Protein AF-A0A174SPV6-F1 (afdb_monomer)

Foldseek 3Di:
DDDDDDDDDPPPPVVVVVVVVVPPPPPPPPPPPDDDDDWQKKKQFPALPLQSLFDAPVCQVFARKIWSDDDAAQTKIWIATQVLLVVLVQWHWDDPDPTIIHIAGPPDGSVVRNVCGSVDPSSVSSSVGTDMDGGDD

pLDDT: mean 79.37, std 22.98, range [33.5, 97.88]

Structure (mmCIF, N/CA/C/O backbone):
data_AF-A0A174SPV6-F1
#
_entry.id   AF-A0A174SPV6-F1
#
loop_
_atom_site.group_PDB
_atom_site.id
_atom_site.type_symbol
_atom_site.label_atom_id
_atom_site.label_alt_id
_atom_site.label_comp_id
_atom_site.label_asym_id
_atom_site.label_entity_id
_atom_site.label_seq_id
_atom_site.pdbx_PDB_ins_code
_atom_site.Cartn_x
_atom_site.Cartn_y
_atom_site.Cartn_z
_atom_site.occupancy
_atom_site.B_iso_or_equiv
_atom_site.auth_seq_id
_atom_site.auth_comp_id
_atom_site.auth_asym_id
_atom_site.auth_atom_id
_atom_site.pdbx_PDB_model_num
ATOM 1 N N . MET A 1 1 ? -43.008 -19.917 37.309 1.00 35.78 1 MET A N 1
ATOM 2 C CA . MET A 1 1 ? -42.330 -20.815 36.357 1.00 35.78 1 MET A CA 1
ATOM 3 C C . MET A 1 1 ? -41.195 -20.014 35.744 1.00 35.78 1 MET A C 1
ATOM 5 O O . MET A 1 1 ? -41.454 -19.184 34.884 1.00 35.78 1 MET A O 1
ATOM 9 N N . ASP A 1 2 ? -39.988 -20.184 36.277 1.00 43.25 2 ASP A N 1
ATOM 10 C CA . ASP A 1 2 ? -38.737 -19.740 35.655 1.00 43.25 2 ASP A CA 1
ATOM 11 C C . ASP A 1 2 ? -38.453 -20.572 34.401 1.00 43.25 2 ASP A C 1
ATOM 13 O O . ASP A 1 2 ? -38.739 -21.761 34.437 1.00 43.25 2 ASP A O 1
ATOM 17 N N . PHE A 1 3 ? -37.873 -19.975 33.351 1.00 35.34 3 PHE A N 1
ATOM 18 C CA . PHE A 1 3 ? -36.786 -20.541 32.531 1.00 35.34 3 PHE A CA 1
ATOM 19 C C . PHE A 1 3 ? -36.099 -19.428 31.710 1.00 35.34 3 PHE A C 1
ATOM 21 O O . PHE A 1 3 ? -36.697 -18.428 31.323 1.00 35.34 3 PHE A O 1
ATOM 28 N N . VAL A 1 4 ? -34.800 -19.628 31.517 1.00 35.41 4 VAL A N 1
ATOM 29 C CA . VAL A 1 4 ? -33.732 -18.716 31.093 1.00 35.41 4 VAL A CA 1
ATOM 30 C C . VAL A 1 4 ? -33.517 -18.774 29.566 1.00 35.41 4 VAL A C 1
ATOM 32 O O . VAL A 1 4 ? -33.763 -19.817 28.972 1.00 35.41 4 VAL A O 1
ATOM 35 N N . ALA A 1 5 ? -32.938 -17.707 28.989 1.00 37.31 5 ALA A N 1
ATOM 36 C CA . ALA A 1 5 ? -31.886 -17.710 27.945 1.00 37.31 5 ALA A CA 1
ATOM 37 C C . ALA A 1 5 ? -32.165 -16.996 26.597 1.00 37.31 5 ALA A C 1
ATOM 39 O O . ALA A 1 5 ? -33.020 -17.386 25.814 1.00 37.31 5 ALA A O 1
ATOM 40 N N . ALA A 1 6 ? -31.239 -16.064 26.316 1.00 33.50 6 ALA A N 1
ATOM 41 C CA . ALA A 1 6 ? -30.553 -15.803 25.044 1.00 33.50 6 ALA A CA 1
ATOM 42 C C . ALA A 1 6 ? -31.242 -14.999 23.923 1.00 33.50 6 ALA A C 1
ATOM 44 O O . ALA A 1 6 ? -32.266 -15.380 23.374 1.00 33.50 6 ALA A O 1
ATOM 45 N N . GLY A 1 7 ? -30.519 -13.974 23.449 1.00 33.62 7 GLY A N 1
ATOM 46 C CA . GLY A 1 7 ? -30.455 -13.699 22.010 1.00 33.62 7 GLY A CA 1
ATOM 47 C C . GLY A 1 7 ? -30.586 -12.239 21.599 1.00 33.62 7 GLY A C 1
ATOM 48 O O . GLY A 1 7 ? -31.667 -11.767 21.280 1.00 33.62 7 GLY A O 1
ATOM 49 N N . ILE A 1 8 ? -29.453 -11.546 21.525 1.00 42.06 8 ILE A N 1
ATOM 50 C CA . ILE A 1 8 ? -29.272 -10.265 20.833 1.00 42.06 8 ILE A CA 1
ATOM 51 C C . ILE A 1 8 ? -29.732 -10.405 19.369 1.00 42.06 8 ILE A C 1
ATOM 53 O O . ILE A 1 8 ? -29.097 -11.116 18.596 1.00 42.06 8 ILE A O 1
ATOM 57 N N . VAL A 1 9 ? -30.780 -9.686 18.955 1.00 40.69 9 VAL A N 1
ATOM 58 C CA . VAL A 1 9 ? -31.126 -9.497 17.531 1.00 40.69 9 VAL A CA 1
ATOM 59 C C . VAL A 1 9 ? -31.158 -7.999 17.223 1.00 40.69 9 VAL A C 1
ATOM 61 O O . VAL A 1 9 ? -32.195 -7.404 16.964 1.00 40.69 9 VAL A O 1
ATOM 64 N N . LEU A 1 10 ? -29.984 -7.365 17.272 1.00 44.09 10 LEU A N 1
ATOM 65 C CA . LEU A 1 10 ? -29.766 -6.005 16.747 1.00 44.09 10 LEU A CA 1
ATOM 66 C C . LEU A 1 10 ? -29.139 -6.014 15.337 1.00 44.09 10 LEU A C 1
ATOM 68 O O . LEU A 1 10 ? -28.939 -4.961 14.740 1.00 44.09 10 LEU A O 1
ATOM 72 N N . GLY A 1 11 ? -28.850 -7.195 14.779 1.00 39.53 11 GLY A N 1
ATOM 73 C CA . GLY A 1 11 ? -28.141 -7.345 13.502 1.00 39.53 11 GLY A CA 1
ATOM 74 C C . GLY A 1 11 ? -28.994 -7.190 12.237 1.00 39.53 11 GLY A C 1
ATOM 75 O O . GLY A 1 11 ? -28.439 -6.931 11.176 1.00 39.53 11 GLY A O 1
ATOM 76 N N . PHE A 1 12 ? -30.323 -7.313 12.322 1.00 40.47 12 PHE A N 1
ATOM 77 C CA . PHE A 1 12 ? -31.193 -7.258 11.135 1.00 40.47 12 PHE A CA 1
ATOM 78 C C . PHE A 1 12 ? -31.598 -5.830 10.736 1.00 40.47 12 PHE A C 1
ATOM 80 O O . PHE A 1 12 ? -31.671 -5.524 9.550 1.00 40.47 12 PHE A O 1
ATOM 87 N N . SER A 1 13 ? -31.802 -4.932 11.707 1.00 48.72 13 SER A N 1
ATOM 88 C CA . SER A 1 13 ? -32.371 -3.602 11.431 1.00 48.72 13 SER A CA 1
ATOM 89 C C . SER A 1 13 ? -31.374 -2.646 10.761 1.00 48.72 13 SER A C 1
ATOM 91 O O . SER A 1 13 ? -31.720 -1.915 9.838 1.00 48.72 13 SER A O 1
ATOM 93 N N . ILE A 1 14 ? -30.094 -2.707 11.145 1.00 43.97 14 ILE A N 1
ATOM 94 C CA . ILE A 1 14 ? -29.046 -1.915 10.483 1.00 43.97 14 ILE A CA 1
ATOM 95 C C . ILE A 1 14 ? -28.750 -2.411 9.062 1.00 43.97 14 ILE A C 1
ATOM 97 O O . ILE A 1 14 ? -28.439 -1.597 8.198 1.00 43.97 14 ILE A O 1
ATOM 101 N N . TYR A 1 15 ? -28.873 -3.715 8.790 1.00 48.28 15 TYR A N 1
ATOM 102 C CA . TYR A 1 15 ? -28.618 -4.258 7.454 1.00 48.28 15 TYR A CA 1
ATOM 103 C C . TYR A 1 15 ? -29.678 -3.783 6.454 1.00 48.28 15 TYR A C 1
ATOM 105 O O . TYR A 1 15 ? -29.330 -3.279 5.389 1.00 48.28 15 TYR A O 1
ATOM 113 N N . GLU A 1 16 ? -30.958 -3.849 6.829 1.00 51.03 16 GLU A N 1
ATOM 114 C CA . GLU A 1 16 ? -32.065 -3.344 6.006 1.00 51.03 16 GLU A CA 1
ATOM 115 C C . GLU A 1 16 ? -32.009 -1.803 5.860 1.00 51.03 16 GLU A C 1
ATOM 117 O O . GLU A 1 16 ? -32.197 -1.294 4.757 1.00 51.03 16 GLU A O 1
ATOM 122 N N . TYR A 1 17 ? -31.600 -1.057 6.903 1.00 47.22 17 TYR A N 1
ATOM 123 C CA . TYR A 1 17 ? -31.390 0.404 6.827 1.00 47.22 17 TYR A CA 1
ATOM 124 C C . TYR A 1 17 ? -30.312 0.820 5.806 1.00 47.22 17 TYR A C 1
ATOM 126 O O . TYR A 1 17 ? -30.450 1.837 5.122 1.00 47.22 17 TYR A O 1
ATOM 134 N N . TYR A 1 18 ? -29.230 0.044 5.681 1.00 51.91 18 TYR A N 1
ATOM 135 C CA . TYR A 1 18 ? -28.199 0.297 4.667 1.00 51.91 18 TYR A CA 1
ATOM 136 C C . TYR A 1 18 ? -28.595 -0.205 3.271 1.00 51.91 18 TYR A C 1
ATOM 138 O O . TYR A 1 18 ? -28.127 0.355 2.281 1.00 51.91 18 TYR A O 1
ATOM 146 N N . LYS A 1 19 ? -29.466 -1.213 3.171 1.00 49.50 19 LYS A N 1
ATOM 147 C CA . LYS A 1 19 ? -29.921 -1.794 1.899 1.00 49.50 19 LYS A CA 1
ATOM 148 C C . LYS A 1 19 ? -30.760 -0.806 1.083 1.00 49.50 19 LYS A C 1
ATOM 150 O O . LYS A 1 19 ? -30.472 -0.606 -0.097 1.00 49.50 19 LYS A O 1
ATOM 155 N N . ASP A 1 20 ? -31.692 -0.102 1.727 1.00 49.38 20 ASP A N 1
ATOM 156 C CA . ASP A 1 20 ? -32.533 0.910 1.067 1.00 49.38 20 ASP A CA 1
ATOM 157 C C . ASP A 1 20 ? -31.731 2.145 0.617 1.00 49.38 20 ASP A C 1
ATOM 159 O O . ASP A 1 20 ? -31.977 2.688 -0.459 1.00 49.38 20 ASP A O 1
ATOM 163 N N . LYS A 1 21 ? -30.682 2.542 1.357 1.00 48.88 21 LYS A N 1
ATOM 164 C CA . LYS A 1 21 ? -29.759 3.619 0.929 1.00 48.88 21 LYS A CA 1
ATOM 165 C C . LYS A 1 21 ? -28.845 3.242 -0.244 1.00 48.88 21 LYS A C 1
ATOM 167 O O . LYS A 1 21 ? -28.229 4.132 -0.832 1.00 48.88 21 LYS A O 1
ATOM 172 N N . ILE A 1 22 ? -28.724 1.955 -0.572 1.00 51.56 22 ILE A N 1
ATOM 173 C CA . ILE A 1 22 ? -27.903 1.460 -1.690 1.00 51.56 22 ILE A CA 1
ATOM 174 C C . ILE A 1 22 ? -28.761 1.189 -2.939 1.00 51.56 22 ILE A C 1
ATOM 176 O O . ILE A 1 22 ? -28.242 1.205 -4.058 1.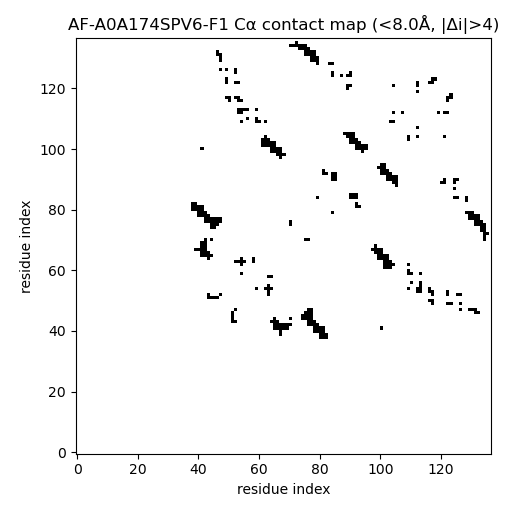00 51.56 22 ILE A O 1
ATOM 180 N N . HIS A 1 23 ? -30.075 1.003 -2.788 1.00 45.75 23 HIS A N 1
ATOM 181 C CA . HIS A 1 23 ? -30.954 0.653 -3.907 1.00 45.75 23 HIS A CA 1
ATOM 182 C C . HIS A 1 23 ? -31.418 1.837 -4.775 1.00 45.75 23 HIS A C 1
ATOM 184 O O . HIS A 1 23 ? -31.751 1.605 -5.932 1.00 45.75 23 HIS A O 1
ATOM 190 N N . ASP A 1 24 ? -31.356 3.089 -4.303 1.00 45.53 24 ASP A N 1
ATOM 191 C CA . ASP A 1 24 ? -31.894 4.243 -5.060 1.00 45.53 24 ASP A CA 1
ATOM 192 C 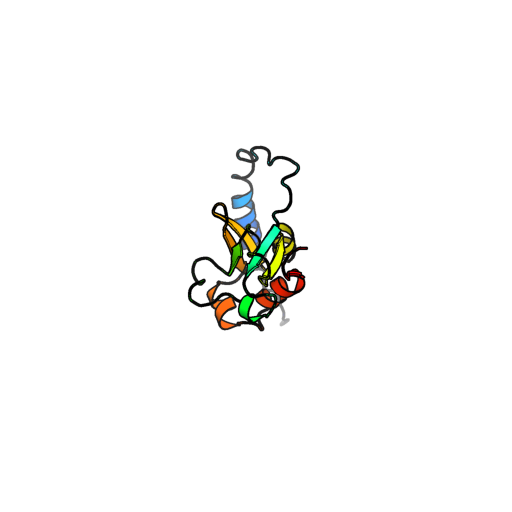C . ASP A 1 24 ? -30.831 5.195 -5.656 1.00 45.53 24 ASP A C 1
ATOM 194 O O . ASP A 1 24 ? -31.139 6.226 -6.247 1.00 45.53 24 ASP A O 1
ATOM 198 N N . ASN A 1 25 ? -29.539 4.854 -5.559 1.00 43.94 25 ASN A N 1
ATOM 199 C CA . ASN A 1 25 ? -28.455 5.599 -6.230 1.00 43.94 25 ASN A CA 1
ATOM 200 C C . ASN A 1 25 ? -27.668 4.766 -7.258 1.00 43.94 25 ASN A C 1
ATOM 202 O O . ASN A 1 25 ? -26.709 5.257 -7.860 1.00 43.94 25 ASN A O 1
ATOM 206 N N . THR A 1 26 ? -28.085 3.521 -7.497 1.00 43.91 26 THR A N 1
ATOM 207 C CA . THR A 1 26 ? -27.348 2.546 -8.311 1.00 43.91 26 THR A CA 1
ATOM 208 C C . THR A 1 26 ? -27.900 2.338 -9.723 1.00 43.91 26 THR A C 1
ATOM 210 O O . THR A 1 26 ? -27.254 1.629 -10.491 1.00 43.91 26 THR A O 1
ATOM 213 N N . GLN A 1 27 ? -29.006 2.978 -10.137 1.00 43.88 27 GLN A N 1
ATOM 214 C CA . GLN A 1 27 ? -29.618 2.688 -11.450 1.00 43.88 27 GLN A CA 1
ATOM 215 C C . GLN A 1 27 ? -29.461 3.761 -12.552 1.00 43.88 27 GLN A C 1
ATOM 217 O O . GLN A 1 27 ? -29.673 3.443 -13.718 1.00 43.88 27 GLN A O 1
ATOM 222 N N . THR A 1 28 ? -28.969 4.976 -12.272 1.00 39.62 28 THR A N 1
ATOM 223 C CA . THR A 1 28 ? -28.709 6.007 -13.320 1.00 39.62 28 THR A CA 1
ATOM 224 C C . THR A 1 28 ? -27.289 6.580 -13.340 1.00 39.62 28 THR A C 1
ATOM 226 O O . THR A 1 28 ? -27.008 7.550 -14.042 1.00 39.62 28 THR A O 1
ATOM 229 N N . LYS A 1 29 ? -26.335 5.924 -12.665 1.00 39.72 29 LYS A N 1
ATOM 230 C CA . LYS A 1 29 ? -24.891 6.147 -12.877 1.00 39.72 29 LYS A CA 1
ATOM 231 C C . LYS A 1 29 ? -24.101 4.842 -13.012 1.00 39.72 29 LYS A C 1
ATOM 233 O O . LYS A 1 29 ? -22.908 4.796 -12.732 1.00 39.72 29 LYS A O 1
ATOM 238 N N . ILE A 1 30 ? -24.733 3.788 -13.529 1.00 39.28 30 ILE A N 1
ATOM 239 C CA . ILE A 1 30 ? -24.010 2.706 -14.216 1.00 39.28 30 ILE A CA 1
ATOM 240 C C . ILE A 1 30 ? -23.750 3.217 -15.641 1.00 39.28 30 ILE A C 1
ATOM 242 O O . ILE A 1 30 ? -24.282 2.722 -16.630 1.00 39.28 30 ILE A O 1
ATOM 246 N N . LEU A 1 31 ? -22.962 4.289 -15.746 1.00 37.03 31 LEU A N 1
ATOM 247 C CA . LEU A 1 31 ? -22.356 4.684 -17.008 1.00 37.03 31 LEU A CA 1
ATOM 248 C C . LEU A 1 31 ? -21.299 3.617 -17.289 1.00 37.03 31 LEU A C 1
ATOM 250 O O . LEU A 1 31 ? -20.202 3.686 -16.740 1.00 37.03 31 LEU A O 1
ATOM 254 N N . SER A 1 32 ? -21.711 2.574 -18.014 1.00 39.84 32 SER A N 1
ATOM 255 C CA . SER A 1 32 ? -20.897 1.521 -18.630 1.00 39.84 32 SER A CA 1
ATOM 256 C C . SER A 1 32 ? -19.413 1.582 -18.245 1.00 39.84 32 SER A C 1
ATOM 258 O O . SER A 1 32 ? -18.615 2.225 -18.932 1.00 39.84 32 SER A O 1
ATOM 260 N N . LEU A 1 33 ? -19.029 0.924 -17.143 1.00 43.34 33 LEU A N 1
ATOM 261 C CA . LEU A 1 33 ? -17.615 0.681 -16.865 1.00 43.34 33 LEU A CA 1
ATOM 262 C C . LEU A 1 33 ? -17.059 -0.055 -18.089 1.00 43.34 33 LEU A C 1
ATOM 264 O O . LEU A 1 33 ? -17.579 -1.129 -18.410 1.00 43.34 33 LEU A O 1
ATOM 268 N N . PRO A 1 34 ? -16.062 0.494 -18.806 1.00 37.28 34 PRO A N 1
ATOM 269 C CA . PRO A 1 34 ? -15.516 -0.191 -19.958 1.00 37.28 34 PRO A CA 1
ATOM 270 C C . PRO A 1 34 ? -15.006 -1.555 -19.499 1.00 37.28 34 PRO A C 1
ATOM 272 O O . PRO A 1 34 ? -14.102 -1.671 -18.666 1.00 37.28 34 PRO A O 1
ATOM 275 N N . ARG A 1 35 ? -15.657 -2.592 -20.030 1.00 45.84 35 ARG A N 1
ATOM 276 C CA . ARG A 1 35 ? -15.229 -3.983 -19.985 1.00 45.84 35 ARG A CA 1
ATOM 277 C C . ARG A 1 35 ? -13.773 -3.992 -20.465 1.00 45.84 35 ARG A C 1
ATOM 279 O O . ARG A 1 35 ? -13.518 -3.652 -21.613 1.00 45.84 35 ARG A O 1
ATOM 286 N N . ASN A 1 36 ? -12.857 -4.369 -19.564 1.00 43.91 36 ASN A N 1
ATOM 287 C CA . ASN A 1 36 ? -11.401 -4.473 -19.752 1.00 43.91 36 ASN A CA 1
ATOM 288 C C . ASN A 1 36 ? -10.553 -3.215 -19.428 1.00 43.91 36 ASN A C 1
ATOM 290 O O . ASN A 1 36 ? -9.737 -2.771 -20.235 1.00 43.91 36 ASN A O 1
ATOM 294 N N . LYS A 1 37 ? -10.667 -2.657 -18.210 1.00 55.41 37 LYS A N 1
ATOM 295 C CA . LYS A 1 37 ? -9.538 -1.884 -17.655 1.00 55.41 37 LYS A CA 1
ATOM 296 C C . LYS A 1 37 ? -8.425 -2.865 -17.284 1.00 55.41 37 LYS A C 1
ATOM 298 O O . LYS A 1 37 ? -8.631 -3.721 -16.427 1.00 55.41 37 LYS A O 1
ATOM 303 N N . LYS A 1 38 ? -7.268 -2.744 -17.943 1.00 70.38 38 LYS A N 1
ATOM 304 C CA . LYS A 1 38 ? -6.048 -3.470 -17.567 1.00 70.38 38 LYS A CA 1
ATOM 305 C C . LYS A 1 38 ? -5.759 -3.203 -16.089 1.00 70.38 38 LYS A C 1
ATOM 307 O O . LYS A 1 38 ? -5.856 -2.060 -15.645 1.00 70.38 38 LYS A O 1
ATOM 312 N N . ASP A 1 39 ? -5.452 -4.261 -15.346 1.00 88.88 39 ASP A N 1
ATOM 313 C CA . ASP A 1 39 ? -5.094 -4.146 -13.937 1.00 88.88 39 ASP A CA 1
ATOM 314 C C . ASP A 1 39 ? -3.869 -3.234 -13.785 1.00 88.88 39 ASP A C 1
ATOM 316 O O . ASP A 1 39 ? -2.912 -3.331 -14.557 1.00 88.88 39 ASP A O 1
ATOM 320 N N . VAL A 1 40 ? -3.924 -2.303 -12.835 1.00 92.56 40 VAL A N 1
ATOM 321 C CA . VAL A 1 40 ? -2.907 -1.257 -12.699 1.00 92.56 40 VAL A CA 1
ATOM 322 C C . VAL A 1 40 ? -1.804 -1.778 -11.797 1.00 92.56 40 VAL A C 1
ATOM 324 O O . VAL A 1 40 ? -2.028 -1.990 -10.604 1.00 92.56 40 VAL A O 1
ATOM 327 N N . VAL A 1 41 ? -0.618 -1.972 -12.373 1.00 95.38 41 VAL A N 1
ATOM 328 C CA . VAL A 1 41 ? 0.597 -2.317 -11.628 1.00 95.38 41 VAL A CA 1
ATOM 329 C C . VAL A 1 41 ? 1.051 -1.108 -10.820 1.00 95.38 41 VAL A C 1
ATOM 331 O O . VAL A 1 41 ? 1.106 0.012 -11.330 1.00 95.38 41 VAL A O 1
ATOM 334 N N . ILE A 1 42 ? 1.374 -1.345 -9.555 1.00 97.00 42 ILE A N 1
ATOM 335 C CA . ILE A 1 42 ? 1.767 -0.315 -8.602 1.00 97.00 42 ILE A CA 1
ATOM 336 C C . ILE A 1 42 ? 3.000 -0.743 -7.811 1.00 97.00 42 ILE A C 1
ATOM 338 O O . ILE A 1 42 ? 3.216 -1.926 -7.541 1.00 97.00 42 ILE A O 1
ATOM 342 N N . TYR A 1 43 ? 3.786 0.245 -7.403 1.00 97.25 43 TYR A N 1
ATOM 343 C CA . TYR A 1 43 ? 5.091 0.082 -6.788 1.00 97.25 43 TYR A CA 1
ATOM 344 C C . TYR A 1 43 ? 5.152 0.828 -5.463 1.00 97.25 43 TYR A C 1
ATOM 346 O O . TYR A 1 43 ? 4.915 2.035 -5.393 1.00 97.25 43 TYR A O 1
ATOM 354 N N . ARG A 1 44 ? 5.541 0.119 -4.409 1.00 97.06 44 ARG A N 1
ATOM 355 C CA . ARG A 1 44 ? 5.932 0.712 -3.135 1.00 97.06 44 ARG A CA 1
ATOM 356 C C . ARG A 1 44 ? 7.446 0.725 -3.041 1.00 97.06 44 ARG A C 1
ATOM 358 O O . ARG A 1 44 ? 8.084 -0.323 -2.962 1.00 97.06 44 ARG A O 1
ATOM 365 N N . TYR A 1 45 ? 8.026 1.916 -3.073 1.00 94.38 45 TYR A N 1
ATOM 366 C CA . TYR A 1 45 ? 9.476 2.086 -3.013 1.00 94.38 45 TYR A CA 1
ATOM 367 C C . TYR A 1 45 ? 10.035 1.671 -1.647 1.00 94.38 45 TYR A C 1
ATOM 369 O O . TYR A 1 45 ? 9.359 1.782 -0.625 1.00 94.38 45 TYR A O 1
ATOM 377 N N . GLY A 1 46 ? 11.282 1.194 -1.636 1.00 90.81 46 GLY A N 1
ATOM 378 C CA . GLY A 1 46 ? 11.976 0.736 -0.427 1.00 90.81 46 GLY A CA 1
ATOM 379 C C . GLY A 1 46 ? 11.940 -0.782 -0.214 1.00 90.81 46 GLY A C 1
ATOM 380 O O . GLY A 1 46 ? 12.583 -1.284 0.704 1.00 90.81 46 GLY A O 1
ATOM 381 N N . GLY A 1 47 ? 11.241 -1.536 -1.069 1.00 91.69 47 GLY A N 1
ATOM 382 C CA . GLY A 1 47 ? 11.188 -3.003 -1.019 1.00 91.69 47 GLY A CA 1
ATOM 383 C C . GLY A 1 47 ? 10.049 -3.563 -0.159 1.00 91.69 47 GLY A C 1
ATOM 384 O O . GLY A 1 47 ? 9.117 -2.855 0.207 1.00 91.69 47 GLY A O 1
ATOM 385 N N . THR A 1 48 ? 10.128 -4.856 0.165 1.00 94.00 48 THR A N 1
ATOM 386 C CA . THR A 1 48 ? 9.048 -5.651 0.789 1.00 94.00 48 THR A CA 1
ATOM 387 C C . THR A 1 48 ? 9.151 -5.781 2.314 1.00 94.00 48 THR A C 1
ATOM 389 O O . THR A 1 48 ? 8.438 -6.581 2.926 1.00 94.00 48 THR A O 1
ATOM 392 N N . ASN A 1 49 ? 10.030 -5.007 2.959 1.00 95.25 49 ASN A N 1
ATOM 393 C CA . ASN A 1 49 ? 10.132 -5.004 4.418 1.00 95.25 49 ASN A CA 1
ATOM 394 C C . ASN A 1 49 ? 8.797 -4.554 5.038 1.00 95.25 49 ASN A C 1
ATOM 396 O O . ASN A 1 49 ? 8.256 -3.539 4.598 1.00 95.25 49 ASN A O 1
ATOM 400 N N . PRO A 1 50 ? 8.280 -5.228 6.084 1.00 93.75 50 PRO A N 1
ATOM 401 C CA . PRO A 1 50 ? 6.986 -4.888 6.685 1.00 93.75 50 PRO A CA 1
ATOM 402 C C . PRO A 1 50 ? 6.845 -3.415 7.091 1.00 93.75 50 PRO A C 1
ATOM 404 O O . PRO A 1 50 ? 5.781 -2.830 6.903 1.00 93.75 50 PRO A O 1
ATOM 407 N N . GLY A 1 51 ? 7.924 -2.789 7.573 1.00 93.56 51 GLY A N 1
ATOM 408 C CA . GLY A 1 51 ? 7.937 -1.361 7.904 1.00 93.56 51 GLY A CA 1
ATOM 409 C C . GLY A 1 51 ? 7.643 -0.460 6.700 1.00 93.56 51 GLY A C 1
ATOM 410 O O . GLY A 1 51 ? 6.920 0.518 6.832 1.00 93.56 51 GLY A O 1
ATOM 411 N N . ASN A 1 52 ? 8.099 -0.838 5.501 1.00 95.12 52 ASN A N 1
ATOM 412 C CA . ASN A 1 52 ? 7.814 -0.104 4.262 1.00 95.12 52 ASN A CA 1
ATOM 413 C C . ASN A 1 52 ? 6.386 -0.336 3.753 1.00 95.12 52 ASN A C 1
ATOM 415 O O . ASN A 1 52 ? 5.887 0.454 2.953 1.00 95.12 52 ASN A O 1
ATOM 419 N N . LEU A 1 53 ? 5.731 -1.399 4.224 1.00 97.00 53 LEU A N 1
ATOM 420 C CA . LEU A 1 53 ? 4.345 -1.763 3.915 1.00 97.00 53 LEU A CA 1
ATOM 421 C C . LEU A 1 53 ? 3.372 -1.342 5.028 1.00 97.00 53 LEU A C 1
ATOM 423 O O . LEU A 1 53 ? 2.241 -1.819 5.083 1.00 97.00 53 LEU A O 1
ATOM 427 N N . THR A 1 54 ? 3.823 -0.475 5.934 1.00 97.00 54 THR A N 1
ATOM 428 C CA . THR A 1 54 ? 3.032 0.084 7.028 1.00 97.00 54 THR A CA 1
ATOM 429 C C . THR A 1 54 ? 2.976 1.604 6.850 1.00 97.00 54 THR A C 1
ATOM 431 O O . THR A 1 54 ? 4.024 2.20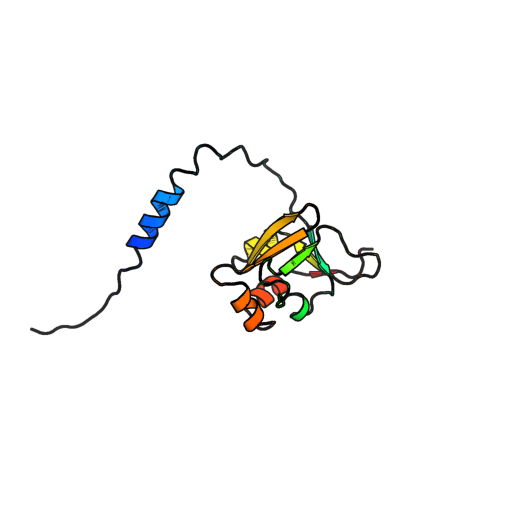8 6.607 1.00 97.00 54 THR A O 1
ATOM 434 N N . PRO A 1 55 ? 1.796 2.244 6.930 1.00 96.00 55 PRO A N 1
ATOM 435 C CA . PRO A 1 55 ? 1.710 3.699 6.937 1.00 96.00 55 PRO A CA 1
ATOM 436 C C . PRO A 1 55 ? 2.383 4.274 8.186 1.00 96.00 55 PRO A C 1
ATOM 438 O O . PRO A 1 55 ? 2.449 3.640 9.239 1.00 96.00 55 PRO A O 1
ATOM 441 N N . SER A 1 56 ? 2.873 5.498 8.059 1.00 95.38 56 SER A N 1
ATOM 442 C CA . SER A 1 56 ? 3.453 6.288 9.144 1.00 95.38 56 SER A CA 1
ATOM 443 C C . SER A 1 56 ? 2.586 7.514 9.428 1.00 95.38 56 SER A C 1
ATOM 445 O O . SER A 1 56 ? 1.606 7.755 8.732 1.00 95.38 56 SER A O 1
ATOM 447 N N . GLN A 1 57 ? 2.938 8.320 10.434 1.00 95.62 57 GLN A N 1
ATOM 448 C CA . GLN A 1 57 ? 2.099 9.455 10.836 1.00 95.62 57 GLN A CA 1
ATOM 449 C C . GLN A 1 57 ? 1.854 10.475 9.711 1.00 95.62 57 GLN A C 1
ATOM 451 O O . GLN A 1 57 ? 0.783 11.059 9.648 1.00 95.62 57 GLN A O 1
ATOM 456 N N . LYS A 1 58 ? 2.803 10.645 8.781 1.00 92.31 58 LYS A N 1
ATOM 457 C CA . LYS A 1 58 ? 2.629 11.514 7.599 1.00 92.31 58 LYS A CA 1
ATOM 458 C C . LYS A 1 58 ? 1.545 11.021 6.629 1.00 92.31 58 LYS A C 1
ATOM 460 O O . LYS A 1 58 ? 1.106 11.774 5.771 1.00 92.31 58 LYS A O 1
ATOM 465 N N . ASP A 1 59 ? 1.186 9.745 6.734 1.00 91.06 59 ASP A N 1
ATOM 466 C CA . ASP A 1 59 ? 0.242 9.049 5.870 1.00 91.06 59 ASP A CA 1
ATOM 467 C C . ASP A 1 59 ? -1.154 8.963 6.530 1.00 91.06 59 ASP A C 1
ATOM 469 O O . ASP A 1 59 ? -2.023 8.258 6.019 1.00 91.06 59 ASP A O 1
ATOM 473 N N . SER A 1 60 ? -1.388 9.638 7.670 1.00 90.88 60 SER A N 1
ATOM 474 C CA . SER A 1 60 ? -2.624 9.521 8.468 1.00 90.88 60 SER A CA 1
ATOM 475 C C . SER A 1 60 ? -3.892 9.865 7.692 1.00 90.88 60 SER A C 1
ATOM 477 O O . SER A 1 60 ? -4.937 9.261 7.935 1.00 90.88 60 SER A O 1
ATOM 479 N N . ASP A 1 61 ? -3.779 10.795 6.745 1.00 89.94 61 ASP A N 1
ATOM 480 C CA . ASP A 1 61 ? -4.921 11.355 6.022 1.00 89.94 61 ASP A CA 1
ATOM 481 C C . ASP A 1 61 ? -5.125 10.684 4.656 1.00 89.94 61 ASP A C 1
ATOM 483 O O . ASP A 1 61 ? -6.221 10.707 4.100 1.00 89.94 61 ASP A O 1
ATOM 487 N N . THR A 1 62 ? -4.073 10.069 4.106 1.00 88.00 62 THR A N 1
ATOM 488 C CA . THR A 1 62 ? -4.054 9.540 2.732 1.00 88.00 62 THR A CA 1
ATOM 489 C C . THR A 1 62 ? -3.885 8.027 2.650 1.00 88.00 62 THR A C 1
ATOM 491 O O . THR A 1 62 ? -4.198 7.438 1.616 1.00 88.00 62 THR A O 1
ATOM 494 N N . GLY A 1 63 ? -3.379 7.388 3.706 1.00 93.94 63 GLY A N 1
ATOM 495 C CA . GLY A 1 63 ? -3.027 5.972 3.723 1.00 93.94 63 GLY A CA 1
ATOM 496 C C . GLY A 1 63 ? -1.675 5.670 3.072 1.00 93.94 63 GLY A C 1
ATOM 497 O O . GLY A 1 63 ? -0.922 6.561 2.683 1.00 93.94 63 GLY A O 1
ATOM 498 N N . LEU A 1 64 ? -1.360 4.379 2.962 1.00 97.31 64 LEU A N 1
ATOM 499 C CA . LEU A 1 64 ? -0.077 3.892 2.464 1.00 97.31 64 LEU A CA 1
ATOM 500 C C . LEU A 1 64 ? 0.083 4.187 0.962 1.00 97.31 64 LEU A C 1
ATOM 502 O O . LEU A 1 64 ? -0.678 3.683 0.137 1.00 97.31 64 LEU A O 1
ATOM 506 N N . SER A 1 65 ? 1.111 4.964 0.616 1.00 97.00 65 SER A N 1
ATOM 507 C CA . SER A 1 65 ? 1.363 5.424 -0.755 1.00 97.00 65 SER A CA 1
ATOM 508 C C . SER A 1 65 ? 2.075 4.409 -1.647 1.00 97.00 65 SER A C 1
ATOM 510 O O . SER A 1 65 ? 3.169 3.930 -1.320 1.00 97.00 65 SER A O 1
ATOM 512 N N . PHE A 1 66 ? 1.524 4.213 -2.841 1.00 97.75 66 PHE A N 1
ATOM 513 C CA . PHE A 1 66 ? 2.126 3.513 -3.971 1.00 97.75 66 PHE A CA 1
ATOM 514 C C . PHE A 1 66 ? 2.233 4.440 -5.194 1.00 97.75 66 PHE A C 1
ATOM 516 O O . PHE A 1 66 ? 1.552 5.459 -5.299 1.00 97.75 66 PHE A O 1
ATOM 523 N N . SER A 1 67 ? 3.100 4.064 -6.131 1.00 96.56 67 SER A N 1
ATOM 524 C CA . SER A 1 67 ? 3.338 4.747 -7.404 1.00 96.56 67 SER A CA 1
ATOM 525 C C . SER A 1 67 ? 2.898 3.866 -8.571 1.00 96.56 67 SER A C 1
ATOM 527 O O . SER A 1 67 ? 3.121 2.662 -8.533 1.00 96.56 67 SER A O 1
ATOM 529 N N . THR A 1 68 ? 2.331 4.433 -9.636 1.00 95.19 68 THR A N 1
ATOM 530 C CA . THR A 1 68 ? 2.146 3.696 -10.909 1.00 95.19 68 THR A CA 1
ATOM 531 C C . THR A 1 68 ? 3.417 3.683 -11.766 1.00 95.19 68 THR A C 1
ATOM 533 O O . THR A 1 68 ? 3.513 2.935 -12.737 1.00 95.19 68 THR A O 1
ATOM 536 N N . ILE A 1 69 ? 4.411 4.495 -11.400 1.00 93.88 69 ILE A N 1
ATOM 537 C CA . ILE A 1 69 ? 5.714 4.572 -12.060 1.00 93.88 69 ILE A CA 1
ATOM 538 C C . ILE A 1 69 ? 6.671 3.588 -11.368 1.00 93.88 69 ILE A C 1
ATOM 540 O O . ILE A 1 69 ? 6.770 3.631 -10.134 1.00 93.88 69 ILE A O 1
ATOM 544 N N . PRO A 1 70 ? 7.381 2.720 -12.113 1.00 92.25 70 PRO A N 1
ATOM 545 C CA . PRO A 1 70 ? 8.409 1.860 -11.538 1.00 92.25 70 PRO A CA 1
ATOM 546 C C . PRO A 1 70 ? 9.579 2.693 -10.987 1.00 92.25 70 PRO A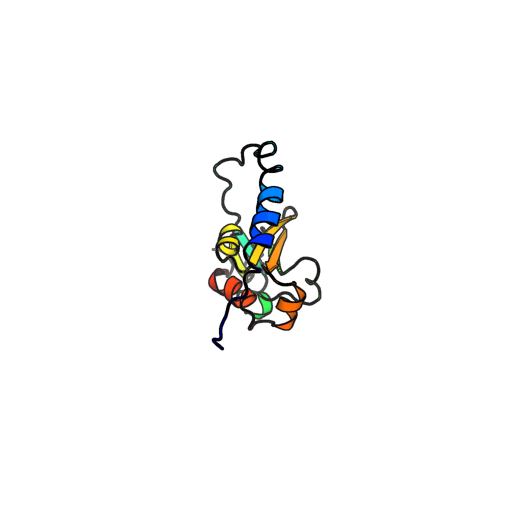 C 1
ATOM 548 O O . PRO A 1 70 ? 9.849 3.793 -11.480 1.00 92.25 70 PRO A O 1
ATOM 551 N N . PRO A 1 71 ? 10.318 2.194 -9.983 1.00 90.06 71 PRO A N 1
ATOM 552 C CA . PRO A 1 71 ? 11.533 2.865 -9.540 1.00 90.06 71 PRO A CA 1
ATOM 553 C C . PRO A 1 71 ? 12.553 2.991 -10.682 1.00 90.06 71 PRO A C 1
ATOM 555 O O . PRO A 1 71 ? 12.536 2.226 -11.644 1.00 90.06 71 PRO A O 1
ATOM 558 N N . ARG A 1 72 ? 13.491 3.938 -10.554 1.00 87.81 72 ARG A N 1
ATOM 559 C CA . ARG A 1 72 ? 14.648 4.023 -11.463 1.00 87.81 72 ARG A CA 1
ATOM 560 C C . ARG A 1 72 ? 15.456 2.717 -11.431 1.00 87.81 72 ARG A C 1
ATOM 562 O O . ARG A 1 72 ? 15.393 1.984 -10.443 1.00 87.81 72 ARG A O 1
ATOM 569 N N . MET A 1 73 ? 16.237 2.461 -12.484 1.00 81.75 73 MET A N 1
ATOM 570 C CA . MET A 1 73 ? 17.117 1.288 -12.586 1.00 81.75 73 MET A CA 1
ATOM 571 C C . MET A 1 73 ? 17.91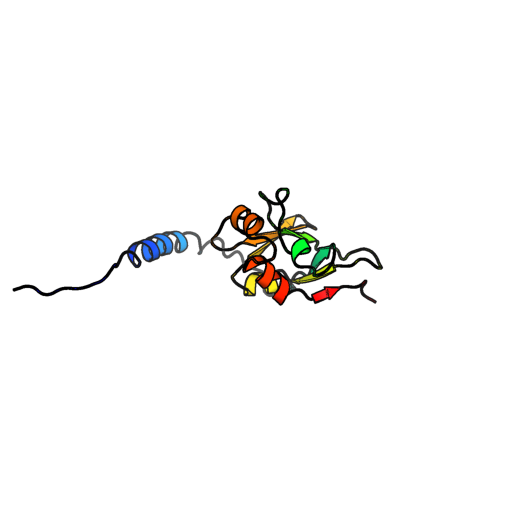8 1.058 -11.295 1.00 81.75 73 MET A C 1
ATOM 573 O O . MET A 1 73 ? 18.504 1.991 -10.746 1.00 81.75 73 MET A O 1
ATOM 577 N N . GLY A 1 74 ? 17.913 -0.185 -10.804 1.00 81.06 74 GLY A N 1
ATOM 578 C CA . GLY A 1 74 ? 18.559 -0.579 -9.545 1.00 81.06 74 GLY A CA 1
ATOM 579 C C . GLY A 1 74 ? 17.785 -0.222 -8.266 1.00 81.06 74 GLY A C 1
ATOM 580 O O . GLY A 1 74 ? 18.229 -0.550 -7.165 1.00 81.06 74 GLY A O 1
ATOM 581 N N . GLY A 1 75 ? 16.624 0.433 -8.376 1.00 87.88 75 GLY A N 1
ATOM 582 C CA . GLY A 1 75 ? 15.740 0.693 -7.245 1.00 87.88 75 GLY A CA 1
ATOM 583 C C . GLY A 1 75 ? 15.097 -0.585 -6.698 1.00 87.88 75 GLY A C 1
ATOM 584 O O . GLY A 1 75 ? 14.860 -1.546 -7.423 1.00 87.88 75 GLY A O 1
ATOM 585 N N . LYS A 1 76 ? 14.773 -0.593 -5.402 1.00 92.88 76 LYS A N 1
ATOM 586 C CA . LYS A 1 76 ? 14.036 -1.691 -4.759 1.00 92.88 76 LYS A CA 1
ATOM 587 C C . LYS A 1 76 ? 12.591 -1.284 -4.530 1.00 92.88 76 LYS A C 1
ATOM 589 O O . LYS A 1 76 ? 12.329 -0.212 -3.973 1.00 92.88 76 LYS A O 1
ATOM 594 N N . ALA A 1 77 ? 11.659 -2.157 -4.887 1.00 95.25 77 ALA A N 1
ATOM 595 C CA . ALA A 1 77 ? 10.245 -1.955 -4.606 1.00 95.25 77 ALA A CA 1
ATOM 596 C C . ALA A 1 77 ? 9.528 -3.252 -4.235 1.00 95.25 77 ALA A C 1
ATOM 598 O O . ALA A 1 77 ? 10.007 -4.358 -4.472 1.00 95.25 77 ALA A O 1
ATOM 599 N N . ALA A 1 78 ? 8.371 -3.088 -3.616 1.00 96.62 78 ALA A N 1
ATOM 600 C CA . ALA A 1 78 ? 7.307 -4.071 -3.621 1.00 96.62 78 ALA A CA 1
ATOM 601 C C . ALA A 1 78 ? 6.390 -3.756 -4.811 1.00 96.62 78 ALA A C 1
ATOM 603 O O . ALA A 1 78 ? 5.980 -2.606 -4.968 1.00 96.62 78 ALA A O 1
ATOM 604 N N . VAL A 1 79 ? 6.087 -4.748 -5.646 1.00 96.44 79 VAL A N 1
ATOM 605 C CA . VAL A 1 79 ? 5.185 -4.604 -6.795 1.00 96.44 79 VAL A CA 1
ATOM 606 C C . VAL A 1 79 ? 3.951 -5.479 -6.611 1.00 96.44 79 VAL A C 1
ATOM 608 O O . VAL A 1 79 ? 4.036 -6.607 -6.125 1.00 96.44 79 VAL A O 1
ATOM 611 N N . THR A 1 80 ? 2.793 -4.930 -6.958 1.00 96.81 80 THR A N 1
ATOM 612 C CA . THR A 1 80 ? 1.498 -5.620 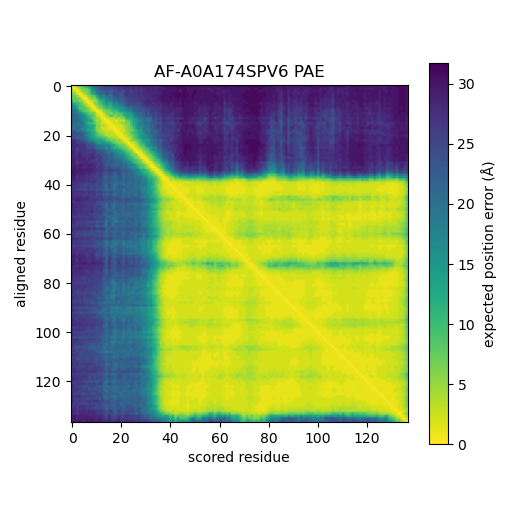-6.960 1.00 96.81 80 THR A CA 1
ATOM 613 C C . THR A 1 80 ? 0.552 -4.894 -7.916 1.00 96.81 80 THR A C 1
ATOM 615 O O . THR A 1 80 ? 0.992 -4.055 -8.705 1.00 96.81 80 THR A O 1
ATOM 618 N N . THR A 1 81 ? -0.742 -5.186 -7.851 1.00 96.50 81 THR A N 1
ATOM 619 C CA . THR A 1 81 ? -1.768 -4.446 -8.580 1.00 96.50 81 THR A CA 1
ATOM 620 C C . THR A 1 81 ? -2.873 -3.938 -7.661 1.00 96.50 81 THR A C 1
ATOM 622 O O . THR A 1 81 ? -3.108 -4.492 -6.582 1.00 96.50 81 THR A O 1
ATOM 625 N N . ILE A 1 82 ? -3.586 -2.894 -8.102 1.00 93.88 82 ILE A N 1
ATOM 626 C CA . ILE A 1 82 ? -4.741 -2.352 -7.366 1.00 93.88 82 ILE A CA 1
ATOM 627 C C . ILE A 1 82 ? -5.775 -3.454 -7.101 1.00 93.88 82 ILE A C 1
ATOM 629 O O . ILE A 1 82 ? -6.252 -3.602 -5.975 1.00 93.88 82 ILE A O 1
ATOM 633 N N . ASN A 1 83 ? -6.101 -4.266 -8.111 1.00 93.25 83 ASN A N 1
ATOM 634 C CA . ASN A 1 83 ? -7.090 -5.330 -7.959 1.00 93.25 83 ASN A CA 1
ATOM 635 C C . ASN A 1 83 ? -6.628 -6.416 -6.978 1.00 93.25 83 ASN A C 1
ATOM 637 O O . ASN A 1 83 ? -7.434 -6.922 -6.202 1.00 93.25 83 ASN A O 1
ATOM 641 N N . THR A 1 84 ? -5.340 -6.769 -6.985 1.00 94.12 84 THR A N 1
ATOM 642 C CA . THR A 1 84 ? -4.806 -7.792 -6.074 1.00 94.12 84 THR A CA 1
ATOM 643 C C . THR A 1 84 ? -4.896 -7.339 -4.617 1.00 94.12 84 THR A C 1
ATOM 645 O O . THR A 1 84 ? -5.336 -8.119 -3.774 1.00 94.12 84 THR A O 1
ATOM 648 N N . LEU A 1 85 ? -4.585 -6.070 -4.319 1.00 96.19 85 LEU A N 1
ATOM 649 C CA . LEU A 1 85 ? -4.804 -5.505 -2.982 1.00 96.19 85 LEU A CA 1
ATOM 650 C C . LEU A 1 85 ? -6.286 -5.519 -2.593 1.00 96.19 85 LEU A C 1
ATOM 652 O O . LEU A 1 85 ? -6.624 -5.968 -1.499 1.00 96.19 85 LEU A O 1
ATOM 656 N N . ASN A 1 86 ? -7.175 -5.100 -3.495 1.00 94.00 86 ASN A N 1
ATOM 657 C CA . ASN A 1 86 ? -8.614 -5.040 -3.216 1.00 94.00 86 ASN A CA 1
ATOM 658 C C . ASN A 1 86 ? -9.233 -6.422 -2.978 1.00 94.00 86 ASN A C 1
ATOM 660 O O . ASN A 1 86 ? -10.099 -6.570 -2.118 1.00 94.00 86 ASN A O 1
ATOM 664 N N . LYS A 1 87 ? -8.750 -7.456 -3.677 1.00 93.31 87 LYS A N 1
ATOM 665 C CA . LYS A 1 87 ? -9.175 -8.850 -3.477 1.00 93.31 87 LYS A CA 1
ATOM 666 C C . LYS A 1 87 ? -8.848 -9.401 -2.089 1.00 93.31 87 LYS A C 1
ATOM 668 O O . LYS A 1 87 ? -9.458 -10.389 -1.695 1.00 93.31 87 LYS A O 1
ATOM 673 N N . THR A 1 88 ? -7.931 -8.781 -1.340 1.00 91.00 88 THR A N 1
ATOM 674 C CA . THR A 1 88 ? -7.680 -9.181 0.054 1.00 91.00 88 THR A CA 1
ATOM 675 C C . THR A 1 88 ? -8.887 -8.921 0.957 1.00 91.00 88 THR A C 1
ATOM 677 O O . THR A 1 88 ? -9.030 -9.591 1.973 1.00 91.00 88 THR A O 1
ATOM 680 N N . GLY A 1 89 ? -9.719 -7.919 0.638 1.00 91.44 89 GLY A N 1
ATOM 681 C CA . GLY A 1 89 ? -10.816 -7.453 1.495 1.00 91.44 89 GLY A CA 1
ATOM 682 C C . GLY A 1 89 ? -10.375 -6.770 2.800 1.00 91.44 89 GLY A C 1
ATOM 683 O O . GLY A 1 89 ? -11.217 -6.279 3.547 1.00 91.44 89 GLY A O 1
ATOM 684 N N . ILE A 1 90 ? -9.068 -6.712 3.083 1.00 94.06 90 ILE A N 1
ATOM 685 C CA . ILE A 1 90 ? -8.494 -6.132 4.308 1.00 94.06 90 ILE A CA 1
ATOM 686 C C . ILE A 1 90 ? -8.053 -4.681 4.090 1.00 94.06 9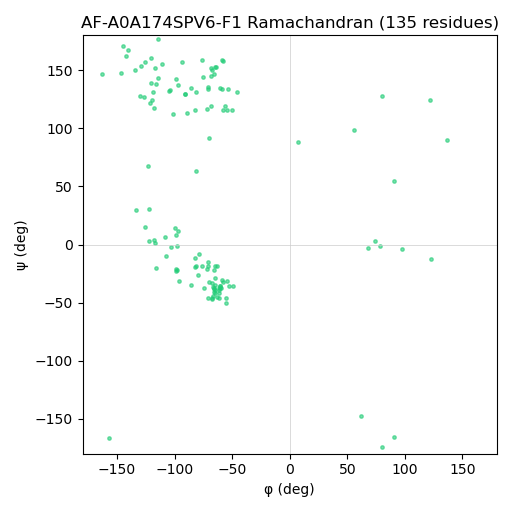0 ILE A C 1
ATOM 688 O O . ILE A 1 90 ? -8.095 -3.857 5.011 1.00 94.06 90 ILE A O 1
ATOM 692 N N . VAL A 1 91 ? -7.623 -4.368 2.870 1.00 94.94 91 VAL A N 1
ATOM 693 C CA . VAL A 1 91 ? -7.230 -3.029 2.434 1.00 94.94 91 VAL A CA 1
ATOM 694 C C . VAL A 1 91 ? -7.945 -2.670 1.139 1.00 94.94 91 VAL A C 1
ATOM 696 O O . VAL A 1 91 ? -8.315 -3.546 0.358 1.00 94.94 91 VAL A O 1
ATOM 699 N N . TYR A 1 92 ? -8.124 -1.373 0.922 1.00 95.44 92 TYR A N 1
ATOM 700 C CA . TYR A 1 92 ? -8.692 -0.822 -0.296 1.00 95.44 92 TYR A CA 1
ATOM 701 C C . TYR A 1 92 ? -7.695 0.141 -0.940 1.00 95.44 92 TYR A C 1
ATOM 703 O O . TYR A 1 92 ? -7.255 1.110 -0.326 1.00 95.44 92 TYR A O 1
ATOM 711 N N . ALA A 1 93 ? -7.328 -0.157 -2.177 1.00 95.50 93 ALA A N 1
ATOM 712 C CA . ALA A 1 93 ? -6.434 0.592 -3.031 1.00 95.50 93 ALA A CA 1
ATOM 713 C C . ALA A 1 93 ? -7.233 1.334 -4.107 1.00 95.50 93 ALA A C 1
ATOM 715 O O . ALA A 1 93 ? -8.073 0.749 -4.801 1.00 95.50 93 ALA A O 1
ATOM 716 N N . TYR A 1 94 ? -6.929 2.616 -4.280 1.00 92.62 94 TYR A N 1
ATOM 717 C CA . TYR A 1 94 ? -7.491 3.444 -5.339 1.00 92.62 94 TYR A CA 1
ATOM 718 C C . TYR A 1 94 ? -6.474 4.481 -5.807 1.00 92.62 94 TYR A C 1
ATOM 720 O O . TYR A 1 94 ? -5.636 4.966 -5.048 1.00 92.62 94 TYR A O 1
ATOM 728 N N . GLN A 1 95 ? -6.545 4.812 -7.091 1.00 91.81 95 GLN A N 1
ATOM 729 C CA . GLN A 1 95 ? -5.700 5.833 -7.685 1.00 91.81 95 GLN A CA 1
ATOM 730 C C . GLN A 1 95 ? -6.305 7.214 -7.421 1.00 91.81 95 GLN A C 1
ATOM 732 O O . GLN A 1 95 ? -7.402 7.502 -7.895 1.00 91.81 95 GLN A O 1
ATOM 737 N N . ASP A 1 96 ? -5.606 8.051 -6.657 1.00 87.44 96 ASP A N 1
ATOM 738 C CA . ASP A 1 96 ? -6.057 9.398 -6.282 1.00 87.44 96 ASP A CA 1
ATOM 739 C C . ASP A 1 96 ? -5.436 10.494 -7.169 1.00 87.44 96 ASP A C 1
ATOM 741 O O . ASP A 1 96 ? -6.006 11.574 -7.320 1.00 87.44 96 ASP A O 1
ATOM 745 N N . LYS A 1 97 ? -4.286 10.213 -7.799 1.00 90.50 97 LYS A N 1
ATOM 746 C CA . LYS A 1 97 ? -3.604 11.093 -8.759 1.00 90.50 97 LYS A CA 1
ATOM 747 C C . LYS A 1 97 ? -3.038 10.273 -9.914 1.00 90.50 97 LYS A C 1
ATOM 749 O O . LYS A 1 97 ? -2.901 9.055 -9.837 1.00 90.50 97 LYS A O 1
ATOM 754 N N . LEU A 1 98 ? -2.630 10.948 -10.988 1.00 89.25 98 LEU A N 1
ATOM 755 C CA . LEU A 1 98 ? -2.112 10.305 -12.205 1.00 89.25 98 LEU A CA 1
ATOM 756 C C . LEU A 1 98 ? -1.021 9.252 -11.936 1.00 89.25 98 LEU A C 1
ATOM 758 O O . LEU A 1 98 ? -0.971 8.228 -12.612 1.00 89.25 98 LEU A O 1
ATOM 762 N N . THR A 1 99 ? -0.171 9.488 -10.938 1.00 92.88 99 THR A N 1
ATOM 763 C CA . THR A 1 99 ? 0.954 8.605 -10.612 1.00 92.88 99 THR A CA 1
ATOM 764 C C . THR A 1 99 ? 0.935 8.083 -9.181 1.00 92.88 99 THR A C 1
ATOM 766 O O . THR A 1 99 ? 1.877 7.406 -8.781 1.00 92.88 99 THR A O 1
ATOM 769 N N 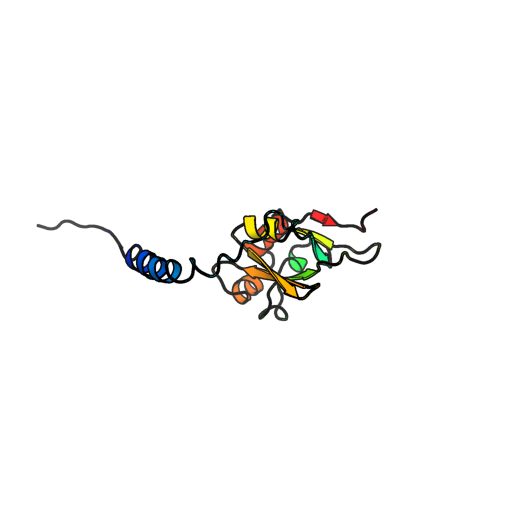. HIS A 1 100 ? -0.096 8.410 -8.399 1.00 94.94 100 HIS A N 1
ATOM 770 C CA . HIS A 1 100 ? -0.178 8.086 -6.976 1.00 94.94 100 HIS A CA 1
ATOM 771 C C . HIS A 1 100 ? -1.404 7.218 -6.699 1.00 94.94 100 HIS A C 1
ATOM 773 O O . HIS A 1 100 ? -2.473 7.407 -7.281 1.00 94.94 100 HIS A O 1
ATOM 779 N N . VAL A 1 101 ? -1.208 6.231 -5.834 1.00 96.19 101 VAL A N 1
ATOM 780 C CA . VAL A 1 101 ? -2.233 5.293 -5.393 1.00 96.19 101 VAL A CA 1
ATOM 781 C C . VAL A 1 101 ? -2.201 5.254 -3.877 1.00 96.19 101 VAL A C 1
ATOM 783 O O . VAL A 1 101 ? -1.150 5.027 -3.277 1.00 96.19 101 VAL A O 1
ATOM 786 N N . SER A 1 102 ? -3.366 5.448 -3.275 1.00 96.25 102 SER A N 1
ATOM 787 C CA . SER A 1 102 ? -3.571 5.353 -1.837 1.00 96.25 102 SER A CA 1
ATOM 788 C C . SER A 1 102 ? -4.107 3.980 -1.473 1.00 96.25 102 SER A C 1
ATOM 790 O O . SER A 1 102 ? -5.010 3.462 -2.132 1.00 96.25 102 SER A O 1
ATOM 792 N N . VAL A 1 103 ? -3.568 3.406 -0.398 1.00 97.69 103 VAL A N 1
ATOM 793 C CA . VAL A 1 103 ? -4.056 2.165 0.204 1.00 97.69 103 VAL A CA 1
ATOM 794 C C . VAL A 1 103 ? -4.512 2.451 1.627 1.00 97.69 103 VAL A C 1
ATOM 796 O O . VAL A 1 103 ? -3.718 2.845 2.484 1.00 97.69 103 VAL A O 1
ATOM 799 N N . VAL A 1 104 ? -5.797 2.235 1.884 1.00 97.31 104 VAL A N 1
ATOM 800 C CA . VAL A 1 104 ? -6.449 2.512 3.169 1.00 97.31 104 VAL A CA 1
ATOM 801 C C . VAL A 1 104 ? -6.969 1.219 3.802 1.00 97.31 104 VAL A C 1
ATOM 803 O O . VAL A 1 104 ? -7.262 0.255 3.088 1.00 97.31 104 VAL A O 1
ATOM 806 N N . PRO A 1 105 ? -7.068 1.140 5.138 1.00 95.00 105 PRO A N 1
ATOM 807 C CA . PRO A 1 105 ? -7.572 -0.054 5.796 1.00 95.00 105 PRO A CA 1
ATOM 808 C C . PRO A 1 105 ? -9.094 -0.163 5.656 1.00 95.00 105 PRO A C 1
ATOM 810 O O . PRO A 1 105 ? -9.811 0.831 5.742 1.00 95.00 105 PRO A O 1
ATOM 813 N N . VAL A 1 106 ? -9.602 -1.387 5.510 1.00 92.75 106 VAL A N 1
ATOM 814 C CA . VAL A 1 106 ? -11.044 -1.658 5.562 1.00 92.75 106 VAL A CA 1
ATOM 815 C C . VAL A 1 106 ? -11.473 -1.849 7.023 1.00 92.75 106 VAL A C 1
ATOM 817 O O . VAL A 1 106 ? -10.798 -2.528 7.811 1.00 92.75 106 VAL A O 1
ATOM 820 N N . GLY A 1 107 ? -12.589 -1.215 7.396 1.00 88.88 107 GLY A N 1
ATOM 821 C CA . GLY A 1 107 ? -13.273 -1.405 8.681 1.00 88.88 107 GLY A CA 1
ATOM 822 C C . GLY A 1 107 ? -12.610 -0.785 9.919 1.00 88.88 107 GLY A C 1
ATOM 823 O O . GLY A 1 107 ? -13.118 -0.978 11.017 1.00 88.88 107 GLY A O 1
ATOM 824 N N . VAL A 1 108 ? -11.495 -0.059 9.781 1.00 91.81 108 VAL A N 1
ATOM 825 C CA . VAL A 1 108 ? -10.835 0.685 10.877 1.00 91.81 108 VAL A CA 1
ATOM 826 C C . VAL A 1 108 ? -10.221 1.982 10.348 1.00 91.81 108 VAL A C 1
ATOM 828 O O . VAL A 1 108 ? -10.137 2.173 9.139 1.00 91.81 108 VAL A O 1
ATOM 831 N N . SER A 1 109 ? -9.746 2.858 11.236 1.00 94.75 109 SER A N 1
ATOM 832 C CA . SER A 1 109 ? -9.015 4.064 10.837 1.00 94.75 109 SER A CA 1
ATOM 833 C C . SER A 1 109 ? -7.569 3.761 10.419 1.00 94.75 109 SER A C 1
ATOM 835 O O . SER A 1 109 ? -6.969 2.763 10.832 1.00 94.75 109 SER A O 1
ATOM 837 N N . ILE A 1 110 ? -6.969 4.665 9.637 1.00 93.69 110 ILE A N 1
ATOM 838 C CA . ILE A 1 110 ? -5.537 4.610 9.302 1.00 93.69 110 ILE A CA 1
ATOM 839 C C . ILE A 1 110 ? -4.684 4.671 10.576 1.00 93.69 110 ILE A C 1
ATOM 841 O O . ILE A 1 110 ? -3.716 3.924 10.687 1.00 93.69 110 ILE A O 1
ATOM 845 N N . GLN A 1 111 ? -5.079 5.461 11.581 1.00 95.69 111 GLN A N 1
ATOM 846 C CA . GLN A 1 111 ? -4.347 5.542 12.848 1.00 95.69 111 GLN A CA 1
ATOM 847 C C . GLN A 1 111 ? -4.288 4.192 13.577 1.00 95.69 111 GLN A C 1
ATOM 849 O O . GLN A 1 111 ? -3.248 3.842 14.128 1.00 95.69 111 GLN A O 1
ATOM 854 N N . THR A 1 112 ? -5.355 3.384 13.536 1.00 94.44 112 THR A N 1
ATOM 855 C CA . THR A 1 112 ? -5.324 2.016 14.083 1.00 94.44 112 THR A CA 1
ATOM 856 C C . THR A 1 112 ? -4.287 1.148 13.368 1.00 94.44 112 THR A C 1
ATOM 858 O O . THR A 1 112 ? -3.592 0.364 14.013 1.00 94.44 112 THR A O 1
ATOM 861 N N . TRP A 1 113 ? -4.150 1.293 12.047 1.00 97.19 113 TRP A N 1
ATOM 862 C CA . TRP A 1 113 ? -3.117 0.593 11.285 1.00 97.19 113 TRP A CA 1
ATOM 863 C C . TRP A 1 113 ? -1.711 1.090 11.650 1.00 97.19 113 TRP A C 1
ATOM 865 O O . TRP A 1 113 ? -0.850 0.265 11.951 1.00 97.19 113 TRP A O 1
ATOM 875 N N . ILE A 1 114 ? -1.497 2.408 11.710 1.00 96.88 114 ILE A N 1
ATOM 876 C CA . ILE A 1 114 ? -0.220 3.016 12.121 1.00 96.88 114 ILE A CA 1
ATOM 877 C C . ILE A 1 114 ? 0.199 2.497 13.504 1.00 96.88 114 ILE A C 1
ATOM 879 O O . ILE A 1 114 ? 1.311 1.997 13.660 1.00 96.88 114 ILE A O 1
ATOM 883 N N . ASN A 1 115 ? -0.707 2.543 14.485 1.00 95.75 115 ASN A N 1
ATOM 884 C CA . ASN A 1 115 ? -0.429 2.136 15.864 1.00 95.75 115 ASN A CA 1
ATOM 885 C C . ASN A 1 115 ? -0.111 0.638 15.984 1.00 95.75 115 ASN A C 1
ATOM 887 O O . ASN A 1 115 ? 0.769 0.253 16.747 1.00 95.75 115 ASN A O 1
ATOM 891 N N . ALA A 1 116 ? -0.812 -0.213 15.227 1.00 96.06 116 ALA A N 1
ATOM 892 C CA . ALA A 1 116 ? -0.536 -1.651 15.186 1.00 96.06 116 ALA A CA 1
ATOM 893 C C . ALA A 1 116 ? 0.765 -1.984 14.432 1.00 96.06 116 ALA A C 1
ATOM 895 O O . ALA A 1 116 ? 1.343 -3.062 14.601 1.00 96.06 116 ALA A O 1
ATOM 896 N N . GLY A 1 117 ? 1.223 -1.066 13.582 1.00 96.62 117 GLY A N 1
ATOM 897 C CA . GLY A 1 117 ? 2.498 -1.150 12.904 1.00 96.62 117 GLY A CA 1
ATOM 898 C C . GLY A 1 117 ? 2.613 -2.364 11.979 1.00 96.62 117 GLY A C 1
ATOM 899 O O . GLY A 1 117 ? 1.643 -2.862 11.395 1.00 96.62 117 GLY A O 1
ATOM 900 N N . SER A 1 118 ? 3.836 -2.880 11.872 1.00 96.06 118 SER A N 1
ATOM 901 C CA . SER A 1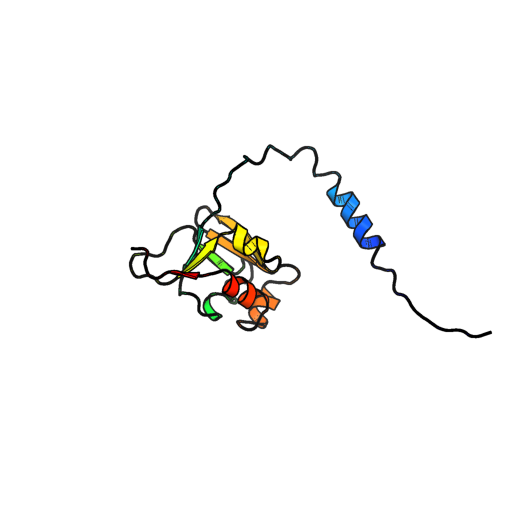 118 ? 4.159 -3.995 10.980 1.00 96.06 118 SER A CA 1
ATOM 902 C C . SER A 1 118 ? 3.503 -5.328 11.342 1.00 96.06 118 SER A C 1
ATOM 904 O O . SER A 1 118 ? 3.367 -6.186 10.472 1.00 96.06 118 SER A O 1
ATOM 906 N N . GLY A 1 119 ? 3.082 -5.512 12.596 1.00 93.19 119 GLY A N 1
ATOM 907 C CA . GLY A 1 119 ? 2.357 -6.706 13.042 1.00 93.19 119 GLY A CA 1
ATOM 908 C C . GLY A 1 119 ? 0.873 -6.702 12.666 1.00 93.19 119 GLY A C 1
ATOM 909 O O . GLY A 1 119 ? 0.192 -7.705 12.854 1.00 93.19 119 GLY A O 1
ATOM 910 N N . SER A 1 120 ? 0.353 -5.593 12.134 1.00 95.69 120 SER A N 1
ATOM 911 C CA . SER A 1 120 ? -1.066 -5.474 11.813 1.00 95.69 120 SER A CA 1
ATOM 912 C C . SER A 1 120 ? -1.502 -6.432 10.699 1.00 95.69 120 SER A C 1
ATOM 914 O O . SER A 1 120 ? -0.783 -6.652 9.722 1.00 95.69 120 SER A O 1
ATOM 916 N N . ILE A 1 121 ? -2.746 -6.917 10.783 1.00 94.75 121 ILE A N 1
ATOM 917 C CA . ILE A 1 121 ? -3.371 -7.737 9.730 1.00 94.75 121 ILE A CA 1
ATOM 918 C C . ILE A 1 121 ? -3.331 -7.018 8.368 1.00 94.75 121 ILE A C 1
ATOM 920 O O . ILE A 1 121 ? -3.182 -7.666 7.340 1.00 94.75 121 ILE A O 1
ATOM 924 N N . ARG A 1 122 ? -3.384 -5.677 8.346 1.00 97.75 122 ARG A N 1
ATOM 925 C CA . ARG A 1 122 ? -3.307 -4.870 7.115 1.00 97.75 122 ARG A CA 1
ATOM 926 C C . ARG A 1 122 ? -1.915 -4.874 6.499 1.00 97.75 122 ARG A C 1
ATOM 928 O O . ARG A 1 122 ? -1.795 -5.126 5.305 1.00 97.75 122 ARG A O 1
ATOM 935 N N . THR A 1 123 ? -0.865 -4.688 7.299 1.00 97.88 123 THR A N 1
ATOM 936 C CA . THR A 1 123 ? 0.513 -4.822 6.805 1.00 97.88 123 THR A CA 1
ATOM 937 C C . THR A 1 123 ? 0.767 -6.239 6.302 1.00 97.88 123 THR A C 1
ATOM 939 O O . THR A 1 123 ? 1.362 -6.407 5.240 1.00 97.88 123 THR A O 1
ATOM 942 N N . GLN A 1 124 ? 0.291 -7.262 7.020 1.00 97.75 124 GLN A N 1
ATOM 943 C CA . GLN A 1 124 ? 0.446 -8.654 6.590 1.00 97.75 124 GLN A CA 1
ATOM 944 C C . GLN A 1 124 ? -0.340 -8.960 5.307 1.00 97.75 124 GLN A C 1
ATOM 946 O O . GLN A 1 124 ? 0.183 -9.651 4.437 1.00 97.75 124 GLN A O 1
ATOM 951 N N . ALA A 1 125 ? -1.540 -8.394 5.141 1.00 95.25 125 ALA A N 1
ATOM 952 C CA . ALA A 1 125 ? -2.331 -8.525 3.918 1.00 95.25 125 ALA A CA 1
ATOM 953 C C . ALA A 1 125 ? -1.665 -7.845 2.715 1.00 95.25 125 ALA A C 1
ATOM 955 O O . ALA A 1 125 ? -1.636 -8.414 1.632 1.00 95.25 125 ALA A O 1
ATOM 956 N N . VAL A 1 126 ? -1.075 -6.657 2.893 1.00 97.75 126 VAL A N 1
ATOM 957 C CA . VAL A 1 126 ? -0.272 -6.027 1.833 1.00 97.75 126 VAL A CA 1
ATOM 958 C C . VAL A 1 126 ? 0.948 -6.895 1.523 1.00 97.75 126 VAL A C 1
ATOM 960 O O . VAL A 1 126 ? 1.242 -7.159 0.361 1.00 97.75 126 VAL A O 1
ATOM 963 N N . LYS A 1 127 ? 1.643 -7.386 2.555 1.00 97.38 127 LYS A N 1
ATOM 964 C CA . LYS A 1 127 ? 2.841 -8.220 2.408 1.00 97.38 127 LYS A CA 1
ATOM 965 C C . LYS A 1 127 ? 2.573 -9.529 1.662 1.00 97.38 127 LYS A C 1
ATOM 967 O O . LYS A 1 127 ? 3.444 -9.963 0.915 1.00 97.38 127 LYS A O 1
ATOM 972 N N . SER A 1 128 ? 1.408 -10.150 1.848 1.00 96.56 128 SER A N 1
ATOM 973 C CA . SER A 1 128 ? 1.081 -11.437 1.220 1.00 96.56 128 SER A CA 1
ATOM 974 C C . SER A 1 128 ? 0.843 -11.346 -0.288 1.00 96.56 128 SER A C 1
ATOM 976 O O . SER A 1 128 ? 0.925 -12.364 -0.970 1.00 96.56 128 SER A O 1
ATOM 978 N N . VAL A 1 129 ? 0.570 -10.147 -0.810 1.00 96.94 129 VAL A N 1
ATOM 979 C CA . VAL A 1 129 ? 0.229 -9.934 -2.225 1.00 96.94 129 VAL A CA 1
ATOM 980 C C . VAL A 1 129 ? 1.229 -9.073 -2.993 1.00 96.94 129 VAL A C 1
ATOM 982 O O . VAL A 1 129 ? 1.024 -8.797 -4.178 1.00 96.94 129 VAL A O 1
ATOM 985 N N . VAL A 1 130 ? 2.303 -8.628 -2.342 1.00 96.19 130 VAL A N 1
ATOM 986 C CA . VAL A 1 130 ? 3.408 -7.939 -3.012 1.00 96.19 130 VAL A CA 1
ATOM 987 C C . VAL A 1 130 ? 4.551 -8.900 -3.283 1.00 96.19 130 VAL A C 1
ATOM 989 O O . VAL A 1 130 ? 4.904 -9.734 -2.451 1.00 96.19 130 VAL A O 1
ATOM 992 N N . VAL A 1 131 ? 5.190 -8.726 -4.432 1.00 95.31 131 VAL A N 1
ATOM 993 C CA . VAL A 1 131 ? 6.441 -9.411 -4.760 1.00 95.31 131 VAL A CA 1
ATOM 994 C C . VAL A 1 131 ? 7.588 -8.412 -4.788 1.00 95.31 131 VAL A C 1
ATOM 996 O O . VAL A 1 131 ? 7.394 -7.206 -4.962 1.00 95.31 131 VAL A O 1
ATOM 999 N N . LYS A 1 132 ? 8.804 -8.902 -4.559 1.00 94.00 132 LYS A N 1
ATOM 1000 C CA . LYS A 1 132 ? 10.009 -8.075 -4.600 1.00 94.00 132 LYS A CA 1
ATOM 1001 C C . LYS A 1 132 ? 10.316 -7.677 -6.048 1.00 94.00 132 LYS A C 1
ATOM 1003 O O . LYS A 1 132 ? 10.272 -8.516 -6.941 1.00 94.00 132 LYS A O 1
ATOM 1008 N N . TRP A 1 133 ? 10.651 -6.409 -6.255 1.00 90.44 133 TRP A N 1
ATOM 1009 C CA . TRP A 1 133 ? 11.117 -5.850 -7.520 1.00 90.44 133 TRP A CA 1
ATOM 1010 C C . TRP A 1 133 ? 12.524 -5.277 -7.331 1.00 90.44 133 TRP A C 1
ATOM 1012 O O . TRP A 1 133 ? 12.729 -4.434 -6.453 1.00 90.44 133 TRP A O 1
ATOM 1022 N N . ASP A 1 134 ? 13.476 -5.734 -8.148 1.00 85.38 134 ASP A N 1
ATOM 1023 C CA . ASP A 1 134 ? 14.911 -5.415 -8.045 1.00 85.38 134 ASP A CA 1
ATOM 1024 C C . ASP A 1 134 ? 15.481 -4.775 -9.329 1.00 85.38 134 ASP A C 1
ATOM 1026 O O . ASP A 1 134 ? 16.654 -4.954 -9.644 1.00 85.38 134 ASP A O 1
ATOM 1030 N N . GLY A 1 135 ? 14.672 -4.028 -10.085 1.00 74.19 135 GLY A N 1
ATOM 1031 C CA . GLY A 1 135 ? 15.187 -3.217 -11.194 1.00 74.19 135 GLY A CA 1
ATOM 1032 C C . GLY A 1 135 ? 14.595 -3.491 -12.567 1.00 74.19 135 GLY A C 1
ATOM 1033 O O . GLY A 1 135 ? 14.808 -2.642 -13.417 1.00 74.19 135 GLY A O 1
ATOM 1034 N N . GLY A 1 136 ? 13.842 -4.584 -12.758 1.00 65.81 136 GLY A N 1
ATOM 1035 C CA . GLY A 1 136 ? 13.226 -4.957 -14.042 1.00 65.81 136 GLY A CA 1
ATOM 1036 C C . GLY A 1 136 ? 14.255 -5.060 -15.173 1.00 65.81 136 GLY A C 1
ATOM 1037 O O . GLY A 1 136 ? 14.646 -4.043 -15.729 1.00 65.81 136 GLY A O 1
ATOM 1038 N N . ASN A 1 137 ? 14.709 -6.275 -15.485 1.00 49.41 137 ASN A N 1
ATOM 1039 C CA . ASN A 1 137 ? 15.678 -6.497 -16.564 1.00 49.41 137 ASN A CA 1
ATOM 1040 C C . ASN A 1 137 ? 15.097 -6.142 -17.939 1.00 49.41 137 ASN A C 1
ATOM 1042 O O . ASN A 1 137 ? 13.915 -6.493 -18.163 1.00 49.41 137 ASN A O 1
#

Secondary structure (DSSP, 8-state):
----------HHHHHHHHHHHHHSSSSS------S-PPP-EEEEET-S-GGGGS--GGGTTT-EEEESSPPPTT--EEEEEHHHHHHTSSEEEEEEETTEEEEEESSS-HHHHHHHGGGSHHHHHHHHH-EEESS--

Mean predicted aligned error: 12.39 Å

Solvent-accessible surface area (backbone atoms only — not comparable to full-atom values): 8082 Å² total; per-residue (Å²): 136,90,86,87,84,89,79,92,80,72,72,62,63,60,52,55,60,52,47,62,71,54,65,81,70,58,81,88,71,72,70,74,76,68,87,80,72,76,79,49,58,32,26,28,68,76,22,71,50,46,68,63,53,31,44,51,82,94,25,54,90,60,25,36,70,30,22,58,58,76,72,60,83,74,33,45,17,19,36,39,33,41,60,62,46,38,72,65,68,44,34,46,47,47,74,81,48,101,52,36,28,30,34,37,54,54,98,54,58,46,59,59,47,38,75,48,28,49,79,23,72,55,19,48,57,52,54,75,61,41,43,80,38,77,37,78,135

Sequence (137 aa):
MDFVAAGIVLGFSIYEYYKDKIHDNTQTKILSLPRNKKDVVIYRYGGTNPGNLTPSQKDSDTGLSFSTIPPRMGGKAAVTTINTLNKTGIVYAYQDKLTHVSVVPVGVSIQTWINAGSGSIRTQAVKSVVVKWDGGN

Radius of gyration: 19.86 Å; Cα contacts (8 Å, |Δi|>4): 211; chains: 1; bounding box: 61×32×56 Å

Organism: NCBI:txid40520